Protein AF-R9GXF3-F1 (afdb_monomer)

Radius of gyration: 28.47 Å; Cα contacts (8 Å, |Δi|>4): 93; chains: 1; bounding box: 76×26×75 Å

Secondary structure (DSSP, 8-state):
--TTTTS--HHHHHHHHHHHHHHHHHHHHHHHHHHHHHHHHHHHHHHHHHHHHHHHHHHHHHHHHHHT---HHHHHHHHHHHHHHHHHHHHHHHHHH-----TTHHHHHHHHHHHHH-HHHHHHTT-SSPP---HHHHHHHHHHHHHHHHHHHHHHHHHHH--

Solvent-accessible surface area (backbone atoms only — not comparable to full-atom values): 9150 Å² total; per-residue (Å²): 131,73,75,77,74,78,79,63,56,76,66,55,53,52,52,51,50,49,53,53,49,52,52,52,51,54,52,48,50,52,52,55,51,50,51,55,52,50,53,54,48,53,53,39,54,48,54,50,48,54,51,51,49,54,54,46,52,54,50,52,52,54,53,31,48,74,69,26,67,43,42,44,77,52,52,60,58,48,51,53,51,50,55,49,55,54,48,52,54,40,54,50,45,24,71,77,59,70,46,88,70,63,73,58,53,62,54,54,50,53,50,53,47,56,50,68,69,28,66,57,46,60,75,35,48,87,42,95,51,51,43,66,60,47,78,64,55,51,50,52,52,52,53,50,48,67,74,47,58,58,49,61,53,54,50,48,50,51,54,70,69,53,125

Mean predicted aligned error: 10.35 Å

Organism: NCBI:txid1150600

pLDDT: mean 81.25, std 10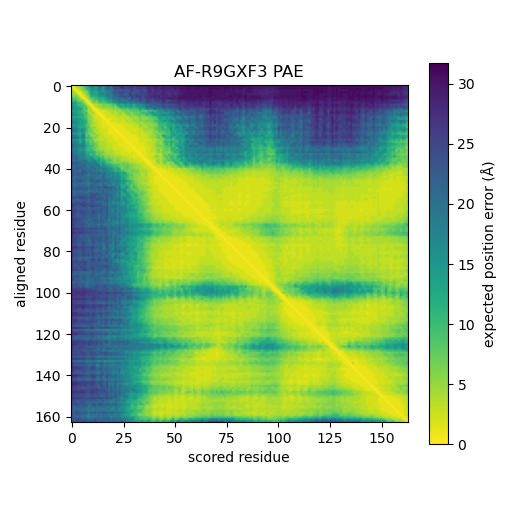.3, range [44.62, 92.75]

Structure (mmCIF, N/CA/C/O backbone):
data_AF-R9GXF3-F1
#
_entry.id   AF-R9GXF3-F1
#
loop_
_atom_site.group_PDB
_atom_site.id
_atom_site.type_symbol
_atom_site.label_atom_id
_atom_site.label_alt_id
_atom_site.label_comp_id
_atom_site.label_asym_id
_atom_site.label_entity_id
_atom_site.label_seq_id
_atom_site.pdbx_PDB_ins_code
_atom_site.Cartn_x
_atom_site.Cartn_y
_atom_site.Cartn_z
_atom_site.occupancy
_atom_site.B_iso_or_equiv
_atom_site.auth_seq_id
_atom_site.auth_comp_id
_atom_site.auth_asym_id
_atom_site.auth_atom_id
_atom_site.pdbx_PDB_model_num
ATOM 1 N N . MET A 1 1 ? 58.914 1.045 -36.556 1.00 44.81 1 MET A N 1
ATOM 2 C CA . MET A 1 1 ? 57.461 0.908 -36.307 1.00 44.81 1 MET A CA 1
ATOM 3 C C . MET A 1 1 ? 56.572 1.705 -37.270 1.00 44.81 1 MET A C 1
ATOM 5 O O . MET A 1 1 ? 55.411 1.365 -37.381 1.00 44.81 1 MET A O 1
ATOM 9 N N . VAL A 1 2 ? 57.091 2.698 -38.014 1.00 47.75 2 VAL A N 1
ATOM 10 C CA . VAL A 1 2 ? 56.316 3.454 -39.033 1.00 47.75 2 VAL A CA 1
ATOM 11 C C . VAL A 1 2 ? 56.346 2.795 -40.429 1.00 47.75 2 VAL A C 1
ATOM 13 O O . VAL A 1 2 ? 55.429 2.968 -41.220 1.00 47.75 2 VAL A O 1
ATOM 16 N N . LYS A 1 3 ? 57.349 1.951 -40.724 1.00 44.62 3 LYS A N 1
ATOM 17 C CA . LYS A 1 3 ? 57.510 1.277 -42.032 1.00 44.62 3 LYS A CA 1
ATOM 18 C C . LYS A 1 3 ? 56.546 0.112 -42.317 1.00 44.62 3 LYS A C 1
ATOM 20 O O . LYS A 1 3 ? 56.505 -0.342 -43.451 1.00 44.62 3 LYS A O 1
ATOM 25 N N . PHE A 1 4 ? 55.771 -0.360 -41.336 1.00 49.00 4 PHE A N 1
ATOM 26 C CA . PHE A 1 4 ? 54.786 -1.434 -41.559 1.00 49.00 4 PHE A CA 1
ATOM 27 C C . PHE A 1 4 ? 53.469 -0.909 -42.163 1.00 49.00 4 PHE A C 1
ATOM 29 O O . PHE A 1 4 ? 52.692 -1.674 -42.716 1.00 49.00 4 PHE A O 1
ATOM 36 N N . LEU A 1 5 ? 53.236 0.408 -42.109 1.00 52.31 5 LEU A N 1
ATOM 37 C CA . LEU A 1 5 ? 52.012 1.047 -42.608 1.00 52.31 5 LEU A CA 1
ATOM 38 C C . LEU A 1 5 ? 52.064 1.423 -44.100 1.00 52.31 5 LEU A C 1
ATOM 40 O O . LEU A 1 5 ? 51.047 1.824 -44.652 1.00 52.31 5 LEU A O 1
ATOM 44 N N . MET A 1 6 ? 53.224 1.304 -44.759 1.00 48.25 6 MET A N 1
ATOM 45 C CA . MET A 1 6 ? 53.436 1.784 -46.137 1.00 48.25 6 MET A CA 1
ATOM 46 C C . MET A 1 6 ? 53.368 0.694 -47.224 1.00 48.25 6 MET A C 1
ATOM 48 O O . MET A 1 6 ? 53.656 0.989 -48.377 1.00 48.25 6 MET A O 1
ATOM 52 N N . CYS A 1 7 ? 52.983 -0.543 -46.889 1.00 49.78 7 CYS A N 1
ATOM 53 C CA . CYS A 1 7 ? 52.878 -1.651 -47.854 1.00 49.78 7 CYS A CA 1
ATOM 54 C C . CYS A 1 7 ? 51.525 -2.384 -47.763 1.00 49.78 7 CYS A C 1
ATOM 56 O O . CYS A 1 7 ? 51.462 -3.608 -47.850 1.00 49.78 7 CYS A O 1
ATOM 58 N N . LEU A 1 8 ? 50.442 -1.649 -47.504 1.00 54.84 8 LEU A N 1
ATOM 59 C CA . LEU A 1 8 ? 49.085 -2.192 -47.539 1.00 54.84 8 LEU A CA 1
ATOM 60 C C . LEU A 1 8 ? 48.373 -1.607 -48.756 1.00 54.84 8 LEU A C 1
ATOM 62 O O . LEU A 1 8 ? 48.167 -0.395 -48.821 1.00 54.84 8 LEU A O 1
ATOM 66 N N . ASP A 1 9 ? 48.026 -2.477 -49.708 1.00 61.38 9 ASP A N 1
ATOM 67 C CA . ASP A 1 9 ? 47.142 -2.145 -50.825 1.00 61.38 9 ASP A CA 1
ATOM 68 C C . ASP A 1 9 ? 45.864 -1.475 -50.309 1.00 61.38 9 ASP A C 1
ATOM 70 O O . ASP A 1 9 ? 45.402 -1.748 -49.196 1.00 61.38 9 ASP A O 1
ATOM 74 N N . THR A 1 10 ? 45.263 -0.615 -51.132 1.00 60.66 10 THR A N 1
ATOM 75 C CA . THR A 1 10 ? 44.000 0.075 -50.808 1.00 60.66 10 THR A CA 1
ATOM 76 C C . THR A 1 10 ? 42.909 -0.901 -50.348 1.00 60.66 10 THR A C 1
ATOM 78 O O . THR A 1 10 ? 42.136 -0.566 -49.454 1.00 60.66 10 THR A O 1
ATOM 81 N N . SER A 1 11 ? 42.923 -2.136 -50.864 1.00 68.81 11 SER A N 1
ATOM 82 C CA . SER A 1 11 ? 42.073 -3.250 -50.418 1.00 68.81 11 SER A CA 1
ATOM 83 C C . SER A 1 11 ? 42.282 -3.622 -48.944 1.00 68.81 11 SER A C 1
ATOM 85 O O . SER A 1 11 ? 41.318 -3.698 -48.189 1.00 68.81 11 SER A O 1
ATOM 87 N N . ASN A 1 12 ? 43.530 -3.777 -48.489 1.00 70.19 12 ASN A N 1
ATOM 88 C CA . ASN A 1 12 ? 43.824 -4.186 -47.110 1.00 70.19 12 ASN A CA 1
ATOM 89 C C . ASN A 1 12 ? 43.464 -3.090 -46.096 1.00 70.19 12 ASN A C 1
ATOM 91 O O . ASN A 1 12 ? 43.132 -3.380 -44.946 1.00 70.19 12 ASN A O 1
ATOM 95 N N . TRP A 1 13 ? 43.529 -1.823 -46.515 1.00 72.50 13 TRP A N 1
ATOM 96 C CA . TRP A 1 13 ? 43.070 -0.695 -45.703 1.00 72.50 13 TRP A CA 1
ATOM 97 C C . TRP A 1 13 ? 41.544 -0.679 -45.548 1.00 72.50 13 TRP A C 1
ATOM 99 O O . TRP A 1 13 ? 41.048 -0.383 -44.460 1.00 72.50 13 TRP A O 1
ATOM 109 N N . ILE A 1 14 ? 40.803 -1.035 -46.602 1.00 74.19 14 ILE A N 1
ATOM 110 C CA . ILE A 1 14 ? 39.340 -1.168 -46.564 1.00 74.19 14 ILE A CA 1
ATOM 111 C C . ILE A 1 14 ? 38.934 -2.328 -45.646 1.00 74.19 14 ILE A C 1
ATOM 113 O O . ILE A 1 14 ? 38.046 -2.155 -44.811 1.00 74.19 14 ILE A O 1
ATOM 117 N N . ASP A 1 15 ? 39.633 -3.462 -45.719 1.00 75.56 15 ASP A N 1
ATOM 118 C CA . ASP A 1 15 ? 39.371 -4.619 -44.856 1.00 75.56 15 ASP A CA 1
ATOM 119 C C . ASP A 1 15 ? 39.662 -4.315 -43.378 1.00 75.56 15 ASP A C 1
ATOM 121 O O . ASP A 1 15 ? 38.856 -4.632 -42.499 1.00 75.56 15 ASP A O 1
ATOM 125 N N . LEU A 1 16 ? 40.769 -3.623 -43.085 1.00 77.75 16 LEU A N 1
ATOM 126 C CA . LEU A 1 16 ? 41.110 -3.196 -41.725 1.00 77.75 16 LEU A CA 1
ATOM 127 C C . LEU A 1 16 ? 40.068 -2.218 -41.157 1.00 77.75 16 LEU A C 1
ATOM 129 O O . LEU A 1 16 ? 39.650 -2.357 -40.005 1.00 77.75 16 LEU A O 1
ATOM 133 N N . LEU A 1 17 ? 39.614 -1.254 -41.965 1.00 74.44 17 LEU A N 1
ATOM 134 C CA . LEU A 1 17 ? 38.544 -0.329 -41.582 1.00 74.44 17 LEU A CA 1
ATOM 135 C C . LEU A 1 17 ? 37.216 -1.057 -41.364 1.00 74.44 17 LEU A C 1
ATOM 137 O O . LEU A 1 17 ? 36.505 -0.732 -40.415 1.00 74.44 17 LEU A O 1
ATOM 141 N N . GLY A 1 18 ? 36.905 -2.067 -42.179 1.00 72.31 18 GLY A N 1
ATOM 142 C CA . GLY A 1 18 ? 35.731 -2.921 -42.004 1.00 72.31 18 GLY A CA 1
ATOM 143 C C . GLY A 1 18 ? 35.760 -3.692 -40.682 1.00 72.31 18 GLY A C 1
ATOM 144 O O . GLY A 1 18 ? 34.758 -3.736 -39.966 1.00 72.31 18 GLY A O 1
ATOM 145 N N . ILE A 1 19 ? 36.920 -4.236 -40.301 1.00 82.19 19 ILE A N 1
ATOM 146 C CA . ILE A 1 19 ? 37.110 -4.926 -39.015 1.00 82.19 19 ILE A CA 1
ATOM 147 C C . ILE A 1 19 ? 36.928 -3.953 -37.842 1.00 82.19 19 ILE A C 1
ATOM 149 O O . ILE A 1 19 ? 36.199 -4.259 -36.896 1.00 82.19 19 ILE A O 1
ATOM 153 N N . ILE A 1 20 ? 37.542 -2.767 -37.909 1.00 82.75 20 ILE A N 1
ATOM 154 C CA . ILE A 1 20 ? 37.420 -1.740 -36.863 1.00 82.75 20 ILE A CA 1
ATOM 155 C C . ILE A 1 20 ? 35.968 -1.260 -36.740 1.00 82.75 20 ILE A C 1
ATOM 157 O O . ILE A 1 20 ? 35.443 -1.173 -35.630 1.00 82.75 20 ILE A O 1
ATOM 161 N N . ALA A 1 21 ? 35.295 -0.999 -37.861 1.00 74.69 21 ALA A N 1
ATOM 162 C CA . ALA A 1 21 ? 33.895 -0.592 -37.875 1.00 74.69 21 ALA A CA 1
ATOM 163 C C . ALA A 1 21 ? 32.995 -1.661 -37.236 1.00 74.69 21 ALA A C 1
ATOM 165 O O . ALA A 1 21 ? 32.192 -1.341 -36.361 1.00 74.69 21 ALA A O 1
ATOM 166 N N . ASN A 1 22 ? 33.175 -2.937 -37.592 1.00 75.56 22 ASN A N 1
ATOM 167 C CA . ASN A 1 22 ? 32.404 -4.041 -37.018 1.00 75.56 22 ASN A CA 1
ATOM 168 C C . ASN A 1 22 ? 32.614 -4.190 -35.502 1.00 75.56 22 ASN A C 1
ATOM 170 O O . ASN A 1 22 ? 31.652 -4.441 -34.773 1.00 75.56 22 ASN A O 1
ATOM 174 N N . LEU A 1 23 ? 33.838 -3.980 -35.005 1.00 83.38 23 LEU A N 1
ATOM 175 C CA . LEU A 1 23 ? 34.130 -3.983 -33.566 1.00 83.38 23 LEU A CA 1
ATOM 176 C C . LEU A 1 23 ? 33.429 -2.832 -32.832 1.00 83.38 23 LEU A C 1
ATOM 178 O O . LEU A 1 23 ? 32.857 -3.045 -31.760 1.00 83.38 23 LEU A O 1
ATOM 182 N N . LEU A 1 24 ? 33.420 -1.631 -33.418 1.00 78.81 24 LEU A N 1
ATOM 183 C CA . LEU A 1 24 ? 32.719 -0.473 -32.857 1.00 78.81 24 LEU A CA 1
ATOM 184 C C . LEU A 1 24 ? 31.200 -0.684 -32.831 1.00 78.81 24 LEU A C 1
ATOM 186 O O . LEU A 1 24 ? 30.559 -0.383 -31.822 1.00 78.81 24 LEU A O 1
ATOM 190 N N . PHE A 1 25 ? 30.628 -1.251 -33.897 1.00 65.94 25 PHE A N 1
ATOM 191 C CA . PHE A 1 25 ? 29.205 -1.588 -33.943 1.00 65.94 25 PHE A CA 1
ATOM 192 C C . PHE A 1 25 ? 28.829 -2.633 -32.890 1.00 65.94 25 PHE A C 1
ATOM 194 O O . PHE A 1 25 ? 27.856 -2.437 -32.161 1.00 65.94 25 PHE A O 1
ATOM 201 N N . ALA A 1 26 ? 29.608 -3.709 -32.759 1.00 67.19 26 ALA A N 1
ATOM 202 C CA . ALA A 1 26 ? 29.365 -4.740 -31.753 1.00 67.19 26 ALA A CA 1
ATOM 203 C C . ALA A 1 26 ? 29.416 -4.166 -30.327 1.00 67.19 26 ALA A C 1
ATOM 205 O O . ALA A 1 26 ? 28.524 -4.426 -29.518 1.00 67.19 26 ALA A O 1
ATOM 206 N N . TRP A 1 27 ? 30.415 -3.329 -30.035 1.00 85.75 27 TRP A N 1
ATOM 207 C CA . TRP A 1 27 ? 30.547 -2.656 -28.743 1.00 85.75 27 TRP A CA 1
ATOM 208 C C . TRP A 1 27 ? 29.360 -1.732 -28.438 1.00 85.75 27 TRP A C 1
ATOM 210 O O . TRP A 1 27 ? 28.787 -1.795 -27.346 1.00 85.75 27 TRP A O 1
ATOM 220 N N . TRP A 1 28 ? 28.931 -0.926 -29.413 1.00 81.12 28 TRP A N 1
ATOM 221 C CA . TRP A 1 28 ? 27.778 -0.039 -29.261 1.00 81.12 28 TRP A CA 1
ATOM 222 C C . TRP A 1 28 ? 26.477 -0.806 -29.005 1.00 81.12 28 TRP A C 1
ATOM 224 O O . TRP A 1 28 ? 25.714 -0.431 -28.114 1.00 81.12 28 TRP A O 1
ATOM 234 N N . ILE A 1 29 ? 26.242 -1.907 -29.727 1.00 66.50 29 ILE A N 1
ATOM 235 C CA . ILE A 1 29 ? 25.060 -2.763 -29.540 1.00 66.50 29 ILE A CA 1
ATOM 236 C C . ILE A 1 29 ? 25.023 -3.325 -28.117 1.00 66.50 29 ILE A C 1
ATOM 238 O O . ILE A 1 29 ? 23.982 -3.255 -27.461 1.00 66.50 29 ILE A O 1
ATOM 242 N N . VAL A 1 30 ? 26.153 -3.840 -27.618 1.00 78.81 30 VAL A N 1
ATOM 243 C CA . VAL A 1 30 ? 26.247 -4.365 -26.249 1.00 78.81 30 VAL A CA 1
ATOM 244 C C . VAL A 1 30 ? 25.912 -3.273 -25.236 1.00 78.81 30 VAL A C 1
ATOM 246 O O . VAL A 1 30 ? 25.047 -3.491 -24.392 1.00 78.81 30 VAL A O 1
ATOM 249 N N . ILE A 1 31 ? 26.505 -2.081 -25.355 1.00 79.19 31 ILE A N 1
ATOM 250 C CA . ILE A 1 31 ? 26.219 -0.957 -24.449 1.00 79.19 31 ILE A CA 1
ATOM 251 C C . ILE A 1 31 ? 24.749 -0.536 -24.523 1.00 79.19 31 ILE A C 1
ATOM 253 O O . ILE A 1 31 ? 24.109 -0.350 -23.488 1.00 79.19 31 ILE A O 1
ATOM 257 N N . ALA A 1 32 ? 24.188 -0.401 -25.724 1.00 69.31 32 ALA A N 1
ATOM 258 C CA . ALA A 1 32 ? 22.802 0.011 -25.913 1.00 69.31 32 ALA A CA 1
ATOM 259 C C . ALA A 1 32 ? 21.819 -0.992 -25.283 1.00 69.31 32 ALA A C 1
ATOM 261 O O . ALA A 1 32 ? 20.878 -0.595 -24.587 1.00 69.31 32 ALA A O 1
ATOM 262 N N . ILE A 1 33 ? 22.059 -2.294 -25.470 1.00 65.75 33 ILE A N 1
ATOM 263 C CA . ILE A 1 33 ? 21.266 -3.366 -24.857 1.00 65.75 33 ILE A CA 1
ATOM 264 C C . ILE A 1 33 ? 21.439 -3.354 -23.337 1.00 65.75 33 ILE A C 1
ATOM 266 O O . ILE A 1 33 ? 20.445 -3.401 -22.610 1.00 65.75 33 ILE A O 1
ATOM 270 N N . GLN A 1 34 ? 22.675 -3.247 -22.848 1.00 66.44 34 GLN A N 1
ATOM 271 C CA . GLN A 1 34 ? 22.980 -3.268 -21.420 1.00 66.44 34 GLN A CA 1
ATOM 272 C C . GLN A 1 34 ? 22.333 -2.084 -20.698 1.00 66.44 34 GLN A C 1
ATOM 274 O O . GLN A 1 34 ? 21.672 -2.289 -19.683 1.00 66.44 34 GLN A O 1
ATOM 279 N N . ASN A 1 35 ? 22.415 -0.876 -21.260 1.00 70.88 35 ASN A N 1
ATOM 280 C CA . ASN A 1 35 ? 21.764 0.318 -20.722 1.00 70.88 35 ASN A CA 1
ATOM 281 C C . ASN A 1 35 ? 20.238 0.168 -20.682 1.00 70.88 35 ASN A C 1
ATOM 283 O O . ASN A 1 35 ? 19.609 0.507 -19.679 1.00 70.88 35 ASN A O 1
ATOM 287 N N . LYS A 1 36 ? 19.632 -0.399 -21.734 1.00 69.38 36 LYS A N 1
ATOM 288 C CA . LYS A 1 36 ? 18.188 -0.673 -21.774 1.00 69.38 36 LYS A CA 1
ATOM 289 C C . LYS A 1 36 ? 17.763 -1.690 -20.711 1.00 69.38 36 LYS A C 1
ATOM 291 O O . LYS A 1 36 ? 16.746 -1.484 -20.051 1.00 69.38 36 LYS A O 1
ATOM 296 N N . ILE A 1 37 ? 18.524 -2.770 -20.534 1.00 68.25 37 ILE A N 1
ATOM 297 C CA . ILE A 1 37 ? 18.266 -3.790 -19.505 1.00 68.25 37 ILE A CA 1
ATOM 298 C C . ILE A 1 37 ? 18.432 -3.188 -18.107 1.00 68.25 37 ILE A C 1
ATOM 300 O O . ILE A 1 37 ? 17.584 -3.410 -17.243 1.00 68.25 37 ILE A O 1
ATOM 304 N N . ASN A 1 38 ? 19.493 -2.409 -17.888 1.00 77.00 38 ASN A N 1
ATOM 305 C CA . ASN A 1 38 ? 19.796 -1.835 -16.583 1.00 77.00 38 ASN A CA 1
ATOM 306 C C . ASN A 1 38 ? 18.727 -0.819 -16.163 1.00 77.00 38 ASN A C 1
ATOM 308 O O . ASN A 1 38 ? 18.226 -0.896 -15.048 1.00 77.00 38 ASN A O 1
ATOM 312 N N . ASN A 1 39 ? 18.292 0.056 -17.075 1.00 76.88 39 ASN A N 1
ATOM 313 C CA . ASN A 1 39 ? 17.235 1.028 -16.790 1.00 76.88 39 ASN A CA 1
ATOM 314 C C . ASN A 1 39 ? 15.902 0.340 -16.436 1.00 76.88 39 ASN A C 1
ATOM 316 O O . ASN A 1 39 ? 15.243 0.703 -15.464 1.00 76.88 39 ASN A O 1
ATOM 320 N N . LYS A 1 40 ? 15.538 -0.725 -17.166 1.00 78.62 40 LYS A N 1
ATOM 321 C CA . LYS A 1 40 ? 14.357 -1.539 -16.837 1.00 78.62 40 LYS A CA 1
ATOM 322 C C . LYS A 1 40 ? 14.457 -2.188 -15.457 1.00 78.62 40 LYS A C 1
ATOM 324 O O . LYS A 1 40 ? 13.465 -2.223 -14.738 1.00 78.62 40 LYS A O 1
ATOM 329 N N . ARG A 1 41 ? 15.631 -2.709 -15.088 1.00 82.06 41 ARG A N 1
ATOM 330 C CA . ARG A 1 41 ? 15.857 -3.322 -13.771 1.00 82.06 41 ARG A CA 1
ATOM 331 C C . ARG A 1 41 ? 15.749 -2.293 -12.647 1.00 82.06 41 ARG A C 1
ATOM 333 O O . ARG A 1 41 ? 15.003 -2.530 -11.709 1.00 82.06 41 ARG A O 1
ATOM 340 N N . VAL A 1 42 ? 16.412 -1.144 -12.785 1.00 83.69 42 VAL A N 1
ATOM 341 C CA . VAL A 1 42 ? 16.372 -0.057 -11.790 1.00 83.69 42 VAL A CA 1
ATOM 342 C C . VAL A 1 42 ? 14.936 0.399 -11.527 1.00 83.69 42 VAL A C 1
ATOM 344 O O . VAL A 1 42 ? 14.543 0.571 -10.377 1.00 83.69 42 VAL A O 1
ATOM 347 N N . LEU A 1 43 ? 14.129 0.537 -12.580 1.00 84.25 43 LEU A N 1
ATOM 348 C CA . LEU A 1 43 ? 12.740 0.967 -12.451 1.00 84.25 43 LEU A CA 1
ATOM 349 C C . LEU A 1 43 ? 11.859 -0.085 -11.755 1.00 84.25 43 LEU A C 1
ATOM 351 O O . LEU A 1 43 ? 11.034 0.257 -10.911 1.00 84.25 43 LEU A O 1
ATOM 355 N N . LYS A 1 44 ? 12.076 -1.374 -12.043 1.00 86.62 44 LYS A N 1
ATOM 356 C CA . LYS A 1 44 ? 11.422 -2.469 -11.310 1.00 86.62 44 LYS A CA 1
ATOM 357 C C . LYS A 1 44 ? 11.799 -2.471 -9.835 1.00 86.62 44 LYS A C 1
ATOM 359 O O . LYS A 1 44 ? 10.918 -2.598 -8.990 1.00 86.62 44 LYS A O 1
ATOM 364 N N . ASP A 1 45 ? 13.088 -2.335 -9.535 1.00 87.12 45 ASP A N 1
ATOM 365 C CA . ASP A 1 45 ? 13.588 -2.331 -8.161 1.00 87.12 45 ASP A CA 1
ATOM 366 C C . ASP A 1 45 ? 12.982 -1.167 -7.365 1.00 87.12 45 ASP A C 1
ATOM 368 O O . ASP A 1 45 ? 12.552 -1.370 -6.230 1.00 87.12 45 ASP A O 1
ATOM 372 N N . HIS A 1 46 ? 12.845 0.007 -7.992 1.00 87.50 46 HIS A N 1
ATOM 373 C CA . HIS A 1 46 ? 12.145 1.159 -7.422 1.00 87.50 46 HIS A CA 1
ATOM 374 C C . HIS A 1 46 ? 10.686 0.832 -7.074 1.00 87.50 46 HIS A C 1
ATOM 376 O O . HIS A 1 46 ? 10.282 0.972 -5.925 1.00 87.50 46 HIS A O 1
ATOM 382 N N . PHE A 1 47 ? 9.891 0.323 -8.021 1.00 87.19 47 PHE A N 1
ATOM 383 C CA . PHE A 1 47 ? 8.482 0.002 -7.747 1.00 87.19 47 PHE A CA 1
ATOM 384 C C . PHE A 1 47 ? 8.304 -1.112 -6.712 1.00 87.19 47 PHE A C 1
ATOM 386 O O . PHE A 1 47 ? 7.369 -1.085 -5.911 1.00 87.19 47 PHE A O 1
ATOM 393 N N . ILE A 1 48 ? 9.196 -2.106 -6.711 1.00 89.19 48 ILE A N 1
ATOM 394 C CA . ILE A 1 48 ? 9.208 -3.159 -5.692 1.00 89.19 48 ILE A CA 1
ATOM 395 C C . ILE A 1 48 ? 9.508 -2.559 -4.315 1.00 89.19 48 ILE A C 1
ATOM 397 O O . ILE A 1 48 ? 8.906 -2.989 -3.328 1.00 89.19 48 ILE A O 1
ATOM 401 N N . GLN A 1 49 ? 10.425 -1.595 -4.236 1.00 89.56 49 GLN A N 1
ATOM 402 C CA . GLN A 1 49 ? 10.748 -0.897 -2.998 1.00 89.56 49 GLN A CA 1
ATOM 403 C C . GLN A 1 49 ? 9.550 -0.084 -2.491 1.00 89.56 49 GLN A C 1
ATOM 405 O O . GLN A 1 49 ? 9.131 -0.301 -1.354 1.00 89.56 49 GLN A O 1
ATOM 410 N N . ASP A 1 50 ? 8.919 0.728 -3.340 1.00 84.75 50 ASP A N 1
ATOM 411 C CA . ASP A 1 50 ? 7.723 1.501 -2.977 1.00 84.75 50 ASP A CA 1
ATOM 412 C C . ASP A 1 50 ? 6.585 0.593 -2.483 1.00 84.75 50 ASP A C 1
ATOM 414 O O . ASP A 1 50 ? 5.938 0.856 -1.467 1.00 84.75 50 ASP A O 1
ATOM 418 N N . LEU A 1 51 ? 6.360 -0.542 -3.158 1.00 89.81 51 LEU A N 1
ATOM 419 C CA . LEU A 1 51 ? 5.355 -1.522 -2.745 1.00 89.81 51 LEU A CA 1
ATOM 420 C C . LEU A 1 51 ? 5.673 -2.130 -1.370 1.00 89.81 51 LEU A C 1
ATOM 422 O O . LEU A 1 51 ? 4.765 -2.349 -0.560 1.00 89.81 51 LEU A O 1
ATOM 426 N N . LYS A 1 52 ? 6.950 -2.427 -1.096 1.00 89.00 52 LYS A N 1
ATOM 427 C CA . LYS A 1 52 ? 7.399 -2.929 0.213 1.00 89.00 52 LYS A CA 1
ATOM 428 C C . LYS A 1 52 ? 7.209 -1.882 1.304 1.00 89.00 52 LYS A C 1
ATOM 430 O O . LYS A 1 52 ? 6.797 -2.251 2.405 1.00 89.00 52 LYS A O 1
ATOM 435 N N . GLU A 1 53 ? 7.465 -0.614 1.010 1.00 89.62 53 GLU A N 1
ATOM 436 C CA . GLU A 1 53 ? 7.241 0.493 1.941 1.00 89.62 53 GLU A CA 1
ATOM 437 C C . GLU A 1 53 ? 5.758 0.649 2.267 1.00 89.62 53 GLU A C 1
ATOM 439 O O . GLU A 1 53 ? 5.392 0.624 3.440 1.00 89.62 53 GLU A O 1
ATOM 444 N N . ILE A 1 54 ? 4.882 0.652 1.258 1.00 89.19 54 ILE A N 1
ATOM 445 C CA . ILE A 1 54 ? 3.425 0.667 1.455 1.00 89.19 54 ILE A CA 1
ATOM 446 C C . ILE A 1 54 ? 2.978 -0.523 2.312 1.00 89.19 54 ILE A C 1
ATOM 448 O O . ILE A 1 54 ? 2.208 -0.360 3.261 1.00 89.19 54 ILE A O 1
ATOM 452 N N . ARG A 1 55 ? 3.463 -1.734 2.013 1.00 89.12 55 ARG A N 1
ATOM 453 C CA . ARG A 1 55 ? 3.166 -2.930 2.817 1.00 89.12 55 ARG A CA 1
ATOM 454 C C . ARG A 1 55 ? 3.618 -2.755 4.268 1.00 89.12 55 ARG A C 1
ATOM 456 O O . ARG A 1 55 ? 2.917 -3.190 5.184 1.00 89.12 55 ARG A O 1
ATOM 463 N N . ASN A 1 56 ? 4.785 -2.155 4.486 1.00 89.75 56 ASN A N 1
ATOM 464 C CA . ASN A 1 56 ? 5.299 -1.894 5.822 1.00 89.75 56 ASN A CA 1
ATOM 465 C C . ASN A 1 56 ? 4.471 -0.833 6.561 1.00 89.75 56 ASN A C 1
ATOM 467 O O . ASN A 1 56 ? 4.177 -1.043 7.735 1.00 89.75 56 ASN A O 1
ATOM 471 N N . ASP A 1 57 ? 4.025 0.229 5.888 1.00 88.94 57 ASP A N 1
ATOM 472 C CA . ASP A 1 57 ? 3.133 1.246 6.459 1.00 88.94 57 ASP A CA 1
ATOM 473 C C . ASP A 1 57 ? 1.825 0.608 6.959 1.00 88.94 57 ASP A C 1
ATOM 475 O O . ASP A 1 57 ? 1.427 0.825 8.107 1.00 88.94 57 ASP A O 1
ATOM 479 N N . TYR A 1 58 ? 1.197 -0.266 6.158 1.00 89.44 58 TYR A N 1
ATOM 480 C CA . TYR A 1 58 ? 0.020 -1.031 6.599 1.00 89.44 58 TYR A CA 1
ATOM 481 C C . TYR A 1 58 ? 0.332 -1.943 7.791 1.00 89.44 58 TYR A C 1
ATOM 483 O O . TYR A 1 58 ? -0.454 -2.019 8.735 1.00 89.44 58 TYR A O 1
ATOM 491 N N . ARG A 1 59 ? 1.488 -2.619 7.792 1.00 90.69 59 ARG A N 1
ATOM 492 C CA . ARG A 1 59 ? 1.911 -3.457 8.925 1.00 90.69 59 ARG A CA 1
ATOM 493 C C . ARG A 1 59 ? 2.053 -2.637 10.209 1.00 90.69 59 ARG A C 1
ATOM 495 O O . ARG A 1 59 ? 1.581 -3.070 11.257 1.00 90.69 59 ARG A O 1
ATOM 502 N N . LEU A 1 60 ? 2.694 -1.472 10.138 1.00 91.00 60 LEU A N 1
ATOM 503 C CA . LEU A 1 60 ? 2.865 -0.575 11.282 1.00 91.00 60 LEU A CA 1
ATOM 504 C C . LEU A 1 60 ? 1.518 -0.071 11.804 1.00 91.00 60 LEU A C 1
ATOM 506 O O . LEU A 1 60 ? 1.311 -0.041 13.014 1.00 91.00 60 LEU A O 1
ATOM 510 N N . PHE A 1 61 ? 0.580 0.237 10.910 1.00 90.19 61 PHE A N 1
ATOM 511 C CA . PHE A 1 61 ? -0.782 0.598 11.290 1.00 90.19 61 PHE A CA 1
ATOM 512 C C . PHE A 1 61 ? -1.476 -0.507 12.099 1.00 90.19 61 PHE A C 1
ATOM 514 O O . PHE A 1 61 ? -1.984 -0.232 13.184 1.00 90.19 61 PHE A O 1
ATOM 521 N N . PHE A 1 62 ? -1.423 -1.766 11.651 1.00 88.62 62 PHE A N 1
ATOM 522 C CA . PHE A 1 62 ? -1.996 -2.886 12.413 1.00 88.62 62 PHE A CA 1
ATOM 523 C C . PHE A 1 62 ? -1.295 -3.120 13.756 1.00 88.62 62 PHE A C 1
ATOM 525 O O . PHE A 1 62 ? -1.958 -3.377 14.758 1.00 88.62 62 PHE A O 1
ATOM 532 N N . ILE A 1 63 ? 0.030 -2.956 13.816 1.00 90.31 63 ILE A N 1
ATOM 533 C CA . ILE A 1 63 ? 0.769 -3.000 15.087 1.00 90.31 63 ILE A CA 1
ATOM 534 C C . ILE A 1 63 ? 0.272 -1.903 16.041 1.00 90.31 63 ILE A C 1
ATOM 536 O O . ILE A 1 63 ? 0.131 -2.143 17.239 1.00 90.31 63 ILE A O 1
ATOM 540 N N . ASN A 1 64 ? -0.009 -0.706 15.529 1.00 90.69 64 ASN A N 1
ATOM 541 C CA . ASN A 1 64 ? -0.492 0.412 16.335 1.00 90.69 64 ASN A CA 1
ATOM 542 C C . ASN A 1 64 ? -1.952 0.226 16.788 1.00 90.69 64 ASN A C 1
ATOM 544 O O . ASN A 1 64 ? -2.283 0.619 17.909 1.00 90.69 64 ASN A O 1
ATOM 548 N N . ILE A 1 65 ? -2.792 -0.436 15.980 1.00 88.06 65 ILE A N 1
ATOM 549 C CA . ILE A 1 65 ? -4.116 -0.935 16.397 1.00 88.06 65 ILE A CA 1
ATOM 550 C C . ILE A 1 65 ? -3.964 -1.896 17.580 1.00 88.06 65 ILE A C 1
ATOM 552 O O . ILE A 1 65 ? -4.641 -1.744 18.598 1.00 88.06 65 ILE A O 1
ATOM 556 N N . ASP A 1 66 ? -3.059 -2.872 17.476 1.00 88.12 66 ASP A N 1
ATOM 557 C CA . ASP A 1 66 ? -2.873 -3.878 18.522 1.00 88.12 66 ASP A CA 1
ATOM 558 C C . ASP A 1 66 ? -2.342 -3.280 19.828 1.00 88.12 66 ASP A C 1
ATOM 560 O O . ASP A 1 66 ? -2.787 -3.678 20.911 1.00 88.12 66 ASP A O 1
ATOM 564 N N . LYS A 1 67 ? -1.444 -2.294 19.727 1.00 91.19 67 LYS A N 1
ATOM 565 C CA . LYS A 1 67 ? -0.904 -1.542 20.868 1.00 91.19 67 LYS A CA 1
ATOM 566 C C . LYS A 1 67 ? -1.892 -0.538 21.467 1.00 91.19 67 LYS A C 1
ATOM 568 O O . LYS A 1 67 ? -1.664 -0.094 22.585 1.00 91.19 67 LYS A O 1
ATOM 573 N N . GLY A 1 68 ? -2.960 -0.184 20.750 1.00 89.69 68 GLY A N 1
ATOM 574 C CA . GLY A 1 68 ? -3.947 0.799 21.199 1.00 89.69 68 GLY A CA 1
ATOM 575 C C . GLY A 1 68 ? -3.385 2.216 21.318 1.00 89.69 68 GLY A C 1
ATOM 576 O O . GLY A 1 68 ? -3.736 2.937 22.243 1.00 89.69 68 GLY A O 1
ATOM 577 N N . VAL A 1 69 ? -2.470 2.595 20.420 1.00 90.81 69 VAL A N 1
ATOM 578 C CA . VAL A 1 69 ? -1.785 3.907 20.443 1.00 90.81 69 VAL A CA 1
ATOM 579 C C . VAL A 1 69 ? -2.330 4.892 19.408 1.00 90.81 69 VAL A C 1
ATOM 581 O O . VAL A 1 69 ? -1.865 6.023 19.346 1.00 90.81 69 VAL A O 1
ATOM 584 N N . LEU A 1 70 ? -3.287 4.472 18.576 1.00 88.94 70 LEU A N 1
ATOM 585 C CA . LEU A 1 70 ? -3.826 5.300 17.497 1.00 88.94 70 LEU A CA 1
ATOM 586 C C . LEU A 1 70 ? -4.884 6.266 18.009 1.00 88.94 70 LEU A C 1
ATOM 588 O O . LEU A 1 70 ? -5.869 5.840 18.619 1.00 88.94 70 LEU A O 1
ATOM 592 N N . LEU A 1 71 ? -4.725 7.542 17.669 1.00 88.62 71 LEU A N 1
ATOM 593 C CA . LEU A 1 71 ? -5.763 8.535 17.885 1.00 88.62 71 LEU A CA 1
ATOM 594 C C . LEU A 1 71 ? -6.810 8.480 16.756 1.00 88.62 71 LEU A C 1
ATOM 596 O O . LEU A 1 71 ? -6.454 8.342 15.580 1.00 88.62 71 LEU A O 1
ATOM 600 N N . PRO A 1 72 ? -8.110 8.627 17.067 1.00 85.38 72 PRO A N 1
ATOM 601 C CA . PRO A 1 72 ? -9.172 8.596 16.059 1.00 85.38 72 PRO A CA 1
ATOM 602 C C . PRO A 1 72 ? -8.995 9.626 14.937 1.00 85.38 72 PRO A C 1
ATOM 604 O O . PRO A 1 72 ? -9.263 9.334 13.769 1.00 85.38 72 PRO A O 1
ATOM 607 N N . ASN A 1 73 ? -8.515 10.821 15.284 1.00 85.31 73 ASN A N 1
ATOM 608 C CA . ASN A 1 73 ? -8.297 11.927 14.353 1.00 85.31 73 ASN A CA 1
ATOM 609 C C . ASN A 1 73 ? -7.097 11.714 13.410 1.00 85.31 73 ASN A C 1
ATOM 611 O O . ASN A 1 73 ? -7.027 12.383 12.383 1.00 85.31 73 ASN A O 1
ATOM 615 N N . GLU A 1 74 ? -6.191 10.779 13.707 1.00 86.62 74 GLU A N 1
ATOM 616 C CA . GLU A 1 74 ? -5.038 10.437 12.862 1.00 86.62 74 GLU A CA 1
ATOM 617 C C . GLU A 1 74 ? -5.374 9.353 11.831 1.00 86.62 74 GLU A C 1
ATOM 619 O O . GLU A 1 74 ? -4.785 9.309 10.749 1.00 86.62 74 GLU A O 1
ATOM 624 N N . ILE A 1 75 ? -6.360 8.503 12.131 1.00 84.88 75 ILE A N 1
ATOM 625 C CA . ILE A 1 75 ? -6.721 7.342 11.309 1.00 84.88 75 ILE A CA 1
ATOM 626 C C . ILE A 1 75 ? -7.234 7.767 9.922 1.00 84.88 75 ILE A C 1
ATOM 628 O O . ILE A 1 75 ? -6.793 7.225 8.908 1.00 84.88 75 ILE A O 1
ATOM 632 N N . LEU A 1 76 ? -8.134 8.754 9.840 1.00 83.12 76 LEU A N 1
ATOM 633 C CA . LEU A 1 76 ? -8.676 9.220 8.553 1.00 83.12 76 LEU A CA 1
ATOM 634 C C . LEU A 1 76 ? -7.626 9.929 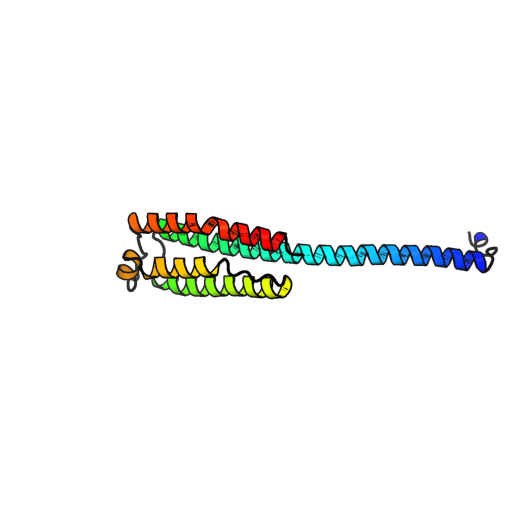7.671 1.00 83.12 76 LEU A C 1
ATOM 636 O O . LEU A 1 76 ? -7.526 9.588 6.486 1.00 83.12 76 LEU A O 1
ATOM 640 N N . PRO A 1 77 ? -6.816 10.878 8.190 1.00 84.62 77 PRO A N 1
ATOM 641 C CA . PRO A 1 77 ? -5.683 11.428 7.449 1.00 84.62 77 PRO A CA 1
ATOM 642 C C . PRO A 1 77 ? -4.711 10.355 6.961 1.00 84.62 77 PRO A C 1
ATOM 644 O O . PRO A 1 77 ? -4.269 10.413 5.812 1.00 84.62 77 PRO A O 1
ATOM 647 N N . TRP A 1 78 ? -4.424 9.353 7.795 1.00 88.69 78 TRP A N 1
ATOM 648 C CA . TRP A 1 78 ? -3.561 8.241 7.419 1.00 88.69 78 TRP A CA 1
ATOM 649 C C . TRP A 1 78 ? -4.142 7.446 6.240 1.00 88.69 78 TRP A C 1
ATOM 651 O O . TRP A 1 78 ? -3.441 7.220 5.254 1.00 88.69 78 TRP A O 1
ATOM 661 N N . PHE A 1 79 ? -5.440 7.126 6.255 1.00 81.88 79 PHE A N 1
ATOM 662 C CA . PHE A 1 79 ? -6.102 6.478 5.117 1.00 81.88 79 PHE A CA 1
ATOM 663 C C . PHE A 1 79 ? -6.038 7.304 3.836 1.00 81.88 79 PHE A C 1
ATOM 665 O O . PHE A 1 79 ? -5.776 6.765 2.758 1.00 81.88 79 PHE A O 1
ATOM 672 N N . LYS A 1 80 ? -6.236 8.621 3.937 1.00 80.69 80 LYS A N 1
ATOM 673 C CA . LYS A 1 80 ? -6.114 9.527 2.791 1.00 80.69 80 LYS A CA 1
ATOM 674 C C . LYS A 1 80 ? -4.699 9.500 2.213 1.00 80.69 80 LYS A C 1
ATOM 676 O O . LYS A 1 80 ? -4.551 9.385 0.997 1.00 80.69 80 LYS A O 1
ATOM 681 N N . LEU A 1 81 ? -3.678 9.561 3.069 1.00 83.38 81 LEU A N 1
ATOM 682 C CA . LEU A 1 81 ? -2.278 9.479 2.657 1.00 83.38 81 LEU A CA 1
ATOM 683 C C . LEU A 1 81 ? -1.982 8.146 1.961 1.00 83.38 81 LEU A C 1
ATOM 685 O O . LEU A 1 81 ? -1.405 8.136 0.876 1.00 83.38 81 LEU A O 1
ATOM 689 N N . MET A 1 82 ? -2.426 7.029 2.537 1.00 84.56 82 MET A N 1
ATOM 690 C CA . MET A 1 82 ? -2.211 5.705 1.954 1.00 84.56 82 MET A CA 1
ATOM 691 C C . MET A 1 82 ? -2.935 5.523 0.621 1.00 84.56 82 MET A C 1
ATOM 693 O O . MET A 1 82 ? -2.372 4.940 -0.304 1.00 84.56 82 MET A O 1
ATOM 697 N N . ASN A 1 83 ? -4.148 6.063 0.479 1.00 80.25 83 ASN A N 1
ATOM 698 C CA . ASN A 1 83 ? -4.864 6.061 -0.794 1.00 80.25 83 ASN A CA 1
ATOM 699 C C . ASN A 1 83 ? -4.087 6.816 -1.880 1.00 80.25 83 ASN A C 1
ATOM 701 O O . ASN A 1 83 ? -4.028 6.332 -3.008 1.00 80.25 83 ASN A O 1
ATOM 705 N N . ILE A 1 84 ? -3.484 7.962 -1.541 1.00 82.69 84 ILE A N 1
ATOM 706 C CA . ILE A 1 84 ? -2.647 8.744 -2.462 1.00 82.69 84 ILE A CA 1
ATOM 707 C C . ILE A 1 84 ? -1.393 7.953 -2.841 1.00 82.69 84 ILE A C 1
ATOM 709 O O . ILE A 1 84 ? -1.172 7.747 -4.028 1.00 82.69 84 ILE A O 1
ATOM 713 N N . LYS A 1 85 ? -0.627 7.449 -1.861 1.00 83.06 85 LYS A N 1
ATOM 714 C CA . LYS A 1 85 ? 0.604 6.673 -2.109 1.00 83.06 85 LYS A CA 1
ATOM 715 C C . LYS A 1 85 ? 0.353 5.450 -2.991 1.00 83.06 85 LYS A C 1
ATOM 717 O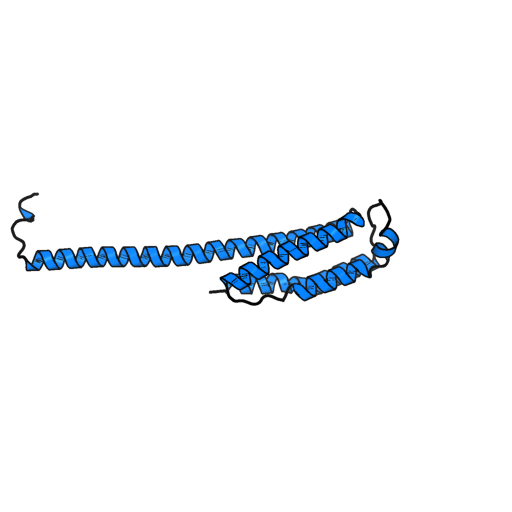 O . LYS A 1 85 ? 1.072 5.214 -3.953 1.00 83.06 85 LYS A O 1
ATOM 722 N N . VAL A 1 86 ? -0.685 4.671 -2.669 1.00 86.06 86 VAL A N 1
ATOM 723 C CA . VAL A 1 86 ? -1.051 3.490 -3.461 1.00 86.06 86 VAL A CA 1
ATOM 724 C C . VAL A 1 86 ? -1.478 3.907 -4.860 1.00 86.06 86 VAL A C 1
ATOM 726 O O . VAL A 1 86 ? -1.048 3.287 -5.821 1.00 86.06 86 VAL A O 1
ATOM 729 N N . LYS A 1 87 ? -2.323 4.933 -4.995 1.00 84.12 87 LYS A N 1
ATOM 730 C CA . LYS A 1 87 ? -2.777 5.385 -6.311 1.00 84.12 87 LYS A CA 1
ATOM 731 C C . LYS A 1 87 ? -1.604 5.833 -7.183 1.00 84.12 87 LYS A C 1
ATOM 733 O O . LYS A 1 87 ? -1.517 5.380 -8.314 1.00 84.12 87 LYS A O 1
ATOM 738 N N . ASP A 1 88 ? -0.712 6.654 -6.642 1.00 82.75 88 ASP A N 1
ATOM 739 C CA . ASP A 1 88 ? 0.467 7.154 -7.350 1.00 82.75 88 ASP A CA 1
ATOM 740 C C . ASP A 1 88 ? 1.349 6.002 -7.858 1.00 82.75 88 ASP A C 1
ATOM 742 O O . ASP A 1 88 ? 1.598 5.900 -9.058 1.00 82.75 88 ASP A O 1
ATOM 746 N N . LEU A 1 89 ? 1.690 5.041 -6.986 1.00 85.25 89 LEU A N 1
ATOM 747 C CA . LEU A 1 89 ? 2.445 3.849 -7.383 1.00 85.25 89 LEU A CA 1
ATOM 748 C C . LEU A 1 89 ? 1.752 3.080 -8.517 1.00 85.25 89 LEU A C 1
ATOM 750 O O . LEU A 1 89 ? 2.389 2.714 -9.503 1.00 85.25 89 LEU A O 1
ATOM 754 N N . LEU A 1 90 ? 0.450 2.810 -8.384 1.00 82.12 90 LEU A N 1
ATOM 755 C CA . LEU A 1 90 ? -0.286 2.013 -9.368 1.00 82.12 9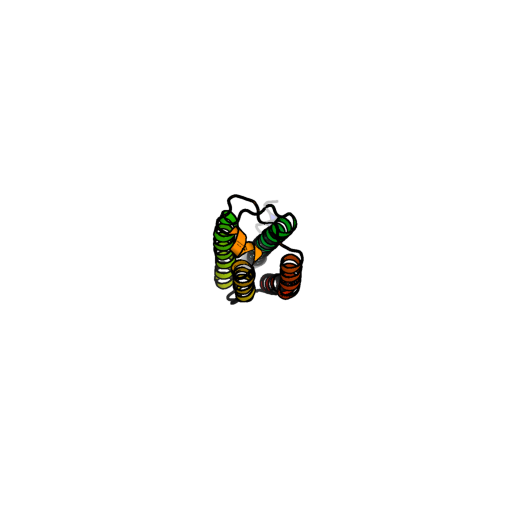0 LEU A CA 1
ATOM 756 C C . LEU A 1 90 ? -0.463 2.756 -10.701 1.00 82.12 90 LEU A C 1
ATOM 758 O O . LEU A 1 90 ? -0.346 2.125 -11.750 1.00 82.12 90 LEU A O 1
ATOM 762 N N . ASP A 1 91 ? -0.676 4.073 -10.681 1.00 83.50 91 ASP A N 1
ATOM 763 C CA . ASP A 1 91 ? -0.792 4.909 -11.882 1.00 83.50 91 ASP A CA 1
ATOM 764 C C . ASP A 1 91 ? 0.547 4.975 -12.642 1.00 83.50 91 ASP A C 1
ATOM 766 O O . ASP A 1 91 ? 0.582 4.849 -13.874 1.00 83.50 91 ASP A O 1
ATOM 770 N N . VAL A 1 92 ? 1.669 5.101 -11.924 1.00 81.56 92 VAL A N 1
ATOM 771 C CA . VAL A 1 92 ? 3.009 5.094 -12.532 1.00 81.56 92 VAL A CA 1
ATOM 772 C C . VAL A 1 92 ? 3.343 3.708 -13.089 1.00 81.56 92 VAL A C 1
ATOM 774 O O . VAL A 1 92 ? 3.771 3.599 -14.241 1.00 81.56 92 VAL A O 1
ATOM 777 N N . VAL A 1 93 ? 3.077 2.634 -12.338 1.00 82.44 93 VAL A N 1
ATOM 778 C CA . VAL A 1 93 ? 3.271 1.253 -12.813 1.00 82.44 93 VAL A CA 1
ATOM 779 C C . VAL A 1 93 ? 2.406 0.968 -14.043 1.00 82.44 93 VAL A C 1
ATOM 781 O O . VAL A 1 93 ? 2.903 0.395 -15.015 1.00 82.44 93 VAL A O 1
ATOM 784 N N . LYS A 1 94 ? 1.148 1.419 -14.059 1.00 82.94 94 LYS A N 1
ATOM 785 C CA . LYS A 1 94 ? 0.269 1.327 -15.231 1.00 82.94 94 LYS A CA 1
ATOM 786 C C . LYS A 1 94 ? 0.853 2.069 -16.427 1.00 82.94 94 LYS A C 1
ATOM 788 O O . LYS A 1 94 ? 0.859 1.534 -17.531 1.00 82.94 94 LYS A O 1
ATOM 793 N N . THR A 1 95 ? 1.369 3.276 -16.225 1.00 80.38 95 THR A N 1
ATOM 794 C CA . THR A 1 95 ? 1.948 4.087 -17.306 1.00 80.38 95 THR A CA 1
ATOM 795 C C . THR A 1 95 ? 3.191 3.426 -17.903 1.00 80.38 95 THR A C 1
ATOM 797 O O . THR A 1 95 ? 3.338 3.362 -19.125 1.00 80.38 95 THR A O 1
ATOM 800 N N . VAL A 1 96 ? 4.070 2.894 -17.053 1.00 77.75 96 VAL A N 1
ATOM 801 C CA . VAL A 1 96 ? 5.350 2.304 -17.465 1.00 77.75 96 VAL A CA 1
ATOM 802 C C . VAL A 1 96 ? 5.179 0.902 -18.046 1.00 77.75 96 VAL A C 1
ATOM 804 O O . VAL A 1 96 ? 5.736 0.597 -19.101 1.00 77.75 96 VAL A O 1
ATOM 807 N N . HIS A 1 97 ? 4.420 0.041 -17.370 1.00 75.06 97 HIS A N 1
ATOM 808 C CA . HIS A 1 97 ? 4.309 -1.377 -17.713 1.00 75.06 97 HIS A CA 1
ATOM 809 C C . HIS A 1 97 ? 3.031 -1.726 -18.480 1.00 75.06 97 HIS 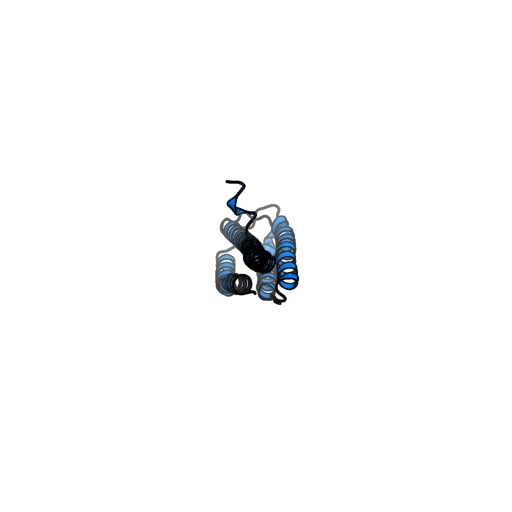A C 1
ATOM 811 O O . HIS A 1 97 ? 2.904 -2.854 -18.951 1.00 75.06 97 HIS A O 1
ATOM 817 N N . LYS A 1 98 ? 2.091 -0.782 -18.637 1.00 75.31 98 LYS A N 1
ATOM 818 C CA . LYS A 1 98 ? 0.762 -1.010 -19.239 1.00 75.31 98 LYS A CA 1
ATOM 819 C C . LYS A 1 98 ? -0.026 -2.126 -18.547 1.00 75.31 98 LYS A C 1
ATOM 821 O O . LYS A 1 98 ? -0.881 -2.757 -19.164 1.00 75.31 98 LYS A O 1
ATOM 826 N N . ILE A 1 99 ? 0.269 -2.371 -17.271 1.00 70.44 99 ILE A N 1
ATOM 827 C CA . ILE A 1 99 ? -0.434 -3.345 -16.438 1.00 70.44 99 ILE A CA 1
ATOM 828 C C . ILE A 1 99 ? -1.453 -2.585 -15.606 1.00 70.44 99 ILE A C 1
ATOM 830 O O . ILE A 1 99 ? -1.097 -1.701 -14.831 1.00 70.44 99 ILE A O 1
ATOM 834 N N . ASP A 1 100 ? -2.719 -2.956 -15.751 1.00 67.56 100 ASP A N 1
ATOM 835 C CA . ASP A 1 100 ? -3.779 -2.444 -14.898 1.00 67.56 100 ASP A CA 1
ATOM 836 C 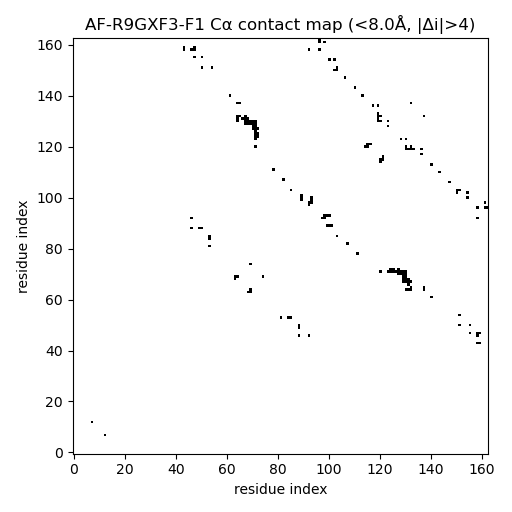C . ASP A 1 100 ? -3.805 -3.218 -13.580 1.00 67.56 100 ASP A C 1
ATOM 838 O O . ASP A 1 100 ? -4.221 -4.377 -13.509 1.00 67.56 100 ASP A O 1
ATOM 842 N N . ILE A 1 101 ? -3.311 -2.579 -12.522 1.00 70.06 101 ILE A N 1
ATOM 843 C CA . ILE A 1 101 ? -3.221 -3.178 -11.195 1.00 70.06 101 ILE A CA 1
ATOM 844 C C . ILE A 1 101 ? -4.322 -2.582 -10.323 1.00 70.06 101 ILE A C 1
ATOM 846 O O . ILE A 1 101 ? -4.143 -1.552 -9.689 1.00 70.06 101 ILE A O 1
ATOM 850 N N . TYR A 1 102 ? -5.460 -3.269 -10.254 1.00 71.94 102 TYR A N 1
ATOM 851 C CA . TYR A 1 102 ? -6.589 -2.898 -9.383 1.00 71.94 102 TYR A CA 1
ATOM 852 C C . TYR A 1 102 ? -6.657 -3.736 -8.097 1.00 71.94 102 TYR A C 1
ATOM 854 O O . TYR A 1 102 ? -7.568 -3.603 -7.284 1.00 71.94 102 TYR A O 1
ATOM 862 N N . GLN A 1 103 ? -5.684 -4.627 -7.886 1.00 71.75 103 GLN A N 1
ATOM 863 C CA . GLN A 1 103 ? -5.723 -5.644 -6.829 1.00 71.75 103 GLN A CA 1
ATOM 864 C C . GLN A 1 103 ? -5.696 -5.065 -5.400 1.00 71.75 103 GLN A C 1
ATOM 866 O O . GLN A 1 103 ? -6.107 -5.751 -4.463 1.00 71.75 103 GLN A O 1
ATOM 871 N N . LEU A 1 104 ? -5.260 -3.809 -5.221 1.00 79.31 104 LEU A N 1
ATOM 872 C CA . LEU A 1 104 ? -5.275 -3.108 -3.927 1.00 79.31 104 LEU A CA 1
ATOM 873 C C . LEU A 1 104 ? -6.543 -2.283 -3.678 1.00 79.31 104 LEU A C 1
ATOM 875 O O . LEU A 1 104 ? -6.739 -1.819 -2.555 1.00 79.31 104 LEU A O 1
ATOM 879 N N . ASP A 1 105 ? -7.420 -2.097 -4.664 1.00 81.94 105 ASP A N 1
ATOM 880 C CA . ASP A 1 105 ? -8.661 -1.343 -4.454 1.00 81.94 105 ASP A CA 1
ATOM 881 C C . ASP A 1 105 ? -9.624 -2.044 -3.486 1.00 81.94 105 ASP A C 1
ATOM 883 O O . ASP A 1 105 ? -10.077 -1.383 -2.546 1.00 81.94 105 ASP A O 1
ATOM 887 N N . PRO A 1 106 ? -9.871 -3.367 -3.602 1.00 83.31 106 PRO A N 1
ATOM 888 C CA . PRO A 1 106 ? -10.667 -4.092 -2.615 1.00 83.31 106 PRO A CA 1
ATOM 889 C C . PRO A 1 106 ? -10.052 -4.029 -1.217 1.00 83.31 106 PRO A C 1
ATOM 891 O O . PRO A 1 106 ? -10.766 -3.866 -0.239 1.00 83.31 106 PRO A O 1
ATOM 894 N N . PHE A 1 107 ? -8.720 -4.085 -1.119 1.00 84.38 107 PHE A N 1
ATOM 895 C CA . PHE A 1 107 ? -8.019 -3.971 0.158 1.00 84.38 107 PHE A CA 1
ATOM 896 C C . PHE A 1 107 ? -8.266 -2.613 0.825 1.00 84.38 107 PHE A C 1
ATOM 898 O O . PHE A 1 107 ? -8.661 -2.563 1.987 1.00 84.38 107 PHE A O 1
ATOM 905 N N . LYS A 1 108 ? -8.081 -1.509 0.088 1.00 83.31 108 LYS A N 1
ATOM 906 C CA . LYS A 1 108 ? -8.323 -0.151 0.604 1.00 83.31 108 LYS A CA 1
ATOM 907 C C . LYS A 1 108 ? -9.783 0.042 1.005 1.00 83.31 108 LYS A C 1
ATOM 909 O O . LYS A 1 108 ? -10.056 0.603 2.064 1.00 83.31 108 LYS A O 1
ATOM 914 N N . LYS A 1 109 ? -10.716 -0.398 0.156 1.00 85.12 109 LYS A N 1
ATOM 915 C CA . LYS A 1 109 ? -12.153 -0.260 0.405 1.00 85.12 109 LYS A CA 1
ATOM 916 C C . LYS A 1 109 ? -12.568 -1.039 1.652 1.00 85.12 109 LYS A C 1
ATOM 918 O O . LYS A 1 109 ? -13.092 -0.431 2.579 1.00 85.12 109 LYS A O 1
ATOM 923 N N . ASP A 1 110 ? -12.268 -2.334 1.695 1.00 87.19 110 ASP A N 1
ATOM 924 C CA . ASP A 1 110 ? -12.654 -3.201 2.807 1.00 87.19 110 ASP A CA 1
ATOM 925 C C . ASP A 1 110 ? -11.979 -2.773 4.119 1.00 87.19 110 ASP A C 1
ATOM 927 O O . ASP A 1 110 ? -12.591 -2.898 5.174 1.00 87.19 110 ASP A O 1
ATOM 931 N N . LEU A 1 111 ? -10.742 -2.252 4.091 1.00 87.19 111 LEU A N 1
ATOM 932 C CA . LEU A 1 111 ? -10.090 -1.745 5.305 1.00 87.19 111 LEU A CA 1
ATOM 933 C C . LEU A 1 111 ? -10.775 -0.480 5.836 1.00 87.19 111 LEU A C 1
ATOM 935 O O . LEU A 1 111 ? -11.002 -0.364 7.040 1.00 87.19 111 LEU A O 1
ATOM 939 N N . ASN A 1 112 ? -11.108 0.458 4.944 1.00 83.81 112 ASN A N 1
ATOM 940 C CA . ASN A 1 112 ? -11.837 1.674 5.307 1.00 83.81 112 ASN A CA 1
ATOM 941 C C . ASN A 1 112 ? -13.217 1.346 5.880 1.00 83.81 112 ASN A C 1
ATOM 943 O O . ASN A 1 112 ? -13.616 1.945 6.877 1.00 83.81 112 ASN A O 1
ATOM 947 N N . GLU A 1 113 ? -13.926 0.400 5.266 1.00 88.00 113 GLU A N 1
ATOM 948 C CA . GLU A 1 113 ? -15.220 -0.098 5.732 1.00 88.00 113 GLU A CA 1
ATOM 949 C C . GLU A 1 113 ? -15.075 -0.779 7.097 1.00 88.00 113 GLU A C 1
ATOM 951 O O . GLU A 1 113 ? -15.712 -0.352 8.056 1.00 88.00 113 GLU A O 1
ATOM 956 N N . LEU A 1 114 ? -14.136 -1.722 7.238 1.00 88.12 114 LEU A N 1
ATOM 957 C CA . LEU A 1 114 ? -13.863 -2.413 8.498 1.00 88.12 114 LEU A CA 1
ATOM 958 C C . LEU A 1 114 ? -13.567 -1.438 9.641 1.00 88.12 114 LEU A C 1
ATOM 960 O O . LEU A 1 114 ? -14.070 -1.635 10.743 1.00 88.12 114 LEU A O 1
ATOM 964 N N . MET A 1 115 ? -12.772 -0.393 9.397 1.00 85.75 115 MET A N 1
ATOM 965 C CA . MET A 1 115 ? -12.469 0.625 10.407 1.00 85.75 115 MET A CA 1
ATOM 966 C C . MET A 1 115 ? -13.663 1.526 10.706 1.00 85.75 115 MET A C 1
ATOM 968 O O . MET A 1 115 ? -13.979 1.757 11.870 1.00 85.75 115 MET A O 1
ATOM 972 N N . SER A 1 116 ? -14.327 2.035 9.670 1.00 84.19 116 SER A N 1
ATOM 973 C CA . SER A 1 116 ? -15.417 3.002 9.814 1.00 84.19 116 SER A CA 1
ATOM 974 C C . SER A 1 116 ? -16.658 2.376 10.438 1.00 84.19 116 SER A C 1
ATOM 976 O O . SER A 1 116 ? -17.389 3.049 11.160 1.00 84.19 116 SER A O 1
ATOM 978 N N . GLU A 1 117 ? -16.902 1.092 10.177 1.00 87.88 117 GLU A N 1
ATOM 979 C CA . GLU A 1 117 ? -18.012 0.332 10.742 1.00 87.88 117 GLU A CA 1
ATOM 980 C C . GLU A 1 117 ? -17.724 -0.224 12.138 1.00 87.88 117 GLU A C 1
ATOM 982 O O . GLU A 1 117 ? -18.669 -0.557 12.861 1.00 87.88 117 GLU A O 1
ATOM 987 N N . ASN A 1 118 ? -16.453 -0.254 12.548 1.00 89.19 118 ASN A N 1
ATOM 988 C CA . ASN A 1 118 ? -16.029 -0.778 13.836 1.00 89.19 118 ASN A CA 1
ATOM 989 C C . ASN A 1 118 ? -16.667 -0.020 15.012 1.00 89.19 118 ASN A C 1
ATOM 991 O O . ASN A 1 118 ? -16.588 1.207 15.108 1.00 89.19 118 ASN A O 1
ATOM 995 N N . SER A 1 119 ? -17.261 -0.759 15.951 1.00 89.62 119 SER A N 1
ATOM 996 C CA . SER A 1 119 ? -17.905 -0.179 17.135 1.00 89.62 119 SER A CA 1
ATOM 997 C C . SER A 1 119 ? -16.926 0.571 18.034 1.00 89.62 119 SER A C 1
ATOM 999 O O . SER A 1 119 ? -17.271 1.634 18.550 1.00 89.62 119 SER A O 1
ATOM 1001 N N . ASP A 1 120 ? -15.706 0.054 18.197 1.00 89.38 120 ASP A N 1
ATOM 1002 C CA . ASP A 1 120 ? -14.686 0.664 19.053 1.00 89.38 120 ASP A CA 1
ATOM 1003 C C . ASP A 1 120 ? -14.217 1.986 18.439 1.00 89.38 120 ASP A C 1
ATOM 1005 O O . ASP A 1 120 ? -14.060 2.978 19.150 1.00 89.38 120 ASP A O 1
ATOM 1009 N N . PHE A 1 121 ? -14.092 2.034 17.109 1.00 88.25 121 PHE A N 1
ATOM 1010 C CA . PHE A 1 121 ? -13.783 3.267 16.390 1.00 88.25 121 PHE A CA 1
ATOM 1011 C C . PHE A 1 121 ? -14.912 4.296 16.499 1.00 88.25 121 PHE A C 1
ATOM 1013 O O . PHE A 1 121 ? -14.667 5.421 16.924 1.00 88.25 121 PHE A O 1
ATOM 1020 N N . LYS A 1 122 ? -16.162 3.919 16.193 1.00 88.12 122 LYS A N 1
ATOM 1021 C CA . LYS A 1 122 ? -17.321 4.831 16.262 1.00 88.12 122 LYS A CA 1
ATOM 1022 C C . LYS A 1 122 ? -17.512 5.432 17.653 1.00 88.12 122 LYS A C 1
ATOM 1024 O O . LYS A 1 122 ? -17.772 6.626 17.770 1.00 88.12 122 LYS A O 1
ATOM 1029 N N . THR A 1 123 ? -17.364 4.614 18.693 1.00 89.44 123 THR A N 1
ATOM 1030 C CA . THR A 1 123 ? -17.549 5.045 20.088 1.00 89.44 123 THR A CA 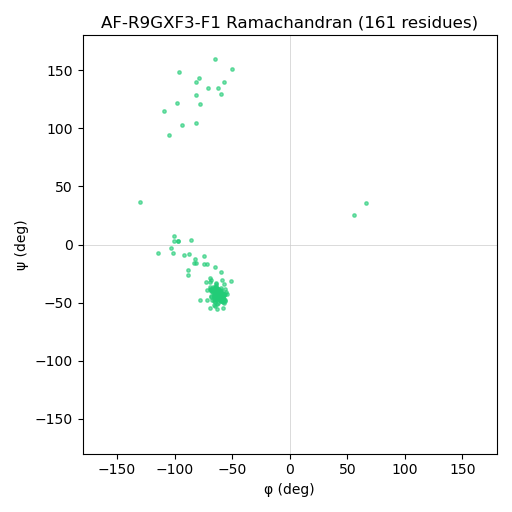1
ATOM 1031 C C . THR A 1 123 ? -16.475 6.043 20.511 1.00 89.44 123 THR A C 1
ATOM 1033 O O . THR A 1 123 ? -16.769 7.004 21.215 1.00 89.44 123 THR A O 1
ATOM 1036 N N . ASN A 1 124 ? -15.242 5.853 20.040 1.00 87.06 124 ASN A N 1
ATOM 1037 C CA . ASN A 1 124 ? -14.113 6.706 20.392 1.00 87.06 124 ASN A CA 1
ATOM 1038 C C . ASN A 1 124 ? -13.833 7.800 19.355 1.00 87.06 124 ASN A C 1
ATOM 1040 O O . ASN A 1 124 ? -12.905 8.569 19.547 1.00 87.06 124 ASN A O 1
ATOM 1044 N N . TYR A 1 125 ? -14.628 7.930 18.287 1.00 83.19 125 TYR A N 1
ATOM 1045 C CA . TYR A 1 125 ? -14.316 8.802 17.147 1.00 83.19 125 TYR A CA 1
ATOM 1046 C C . TYR A 1 125 ? -14.093 10.278 17.519 1.00 83.19 125 TYR A C 1
ATOM 1048 O O . TYR A 1 125 ? -13.285 10.963 16.900 1.00 83.19 125 TYR A O 1
ATOM 1056 N N . ARG A 1 126 ? -14.814 10.772 18.532 1.00 84.56 126 ARG A N 1
ATOM 1057 C CA . ARG A 1 126 ? -14.694 12.150 19.044 1.00 84.56 126 ARG A CA 1
ATOM 1058 C C . ARG A 1 126 ? -13.788 12.266 20.272 1.00 84.56 126 ARG A C 1
ATOM 1060 O O . ARG A 1 126 ? -13.709 13.337 20.861 1.00 84.56 126 ARG A O 1
ATOM 1067 N N . SER A 1 127 ? -13.172 11.165 20.687 1.00 86.31 127 SER A N 1
ATOM 1068 C CA . SER A 1 127 ? -12.267 11.134 21.827 1.00 86.31 127 SER A CA 1
ATOM 1069 C C . SER A 1 127 ? -10.901 11.681 21.429 1.00 86.31 127 SER A C 1
ATOM 1071 O O . SER A 1 127 ? -10.405 11.411 20.338 1.00 86.31 127 SER A O 1
ATOM 1073 N N . GLU A 1 128 ? -10.264 12.401 22.344 1.00 86.50 128 GLU A N 1
ATOM 1074 C CA . GLU A 1 128 ? -8.849 12.778 22.233 1.00 86.50 128 GLU A CA 1
ATOM 1075 C C . GLU A 1 128 ? -7.920 11.683 22.785 1.00 86.50 128 GLU A C 1
ATOM 1077 O O . GLU A 1 128 ? -6.708 11.862 22.848 1.00 86.50 128 GLU A O 1
ATOM 1082 N N . GLN A 1 129 ? -8.482 10.546 23.208 1.00 89.56 129 GLN A N 1
ATOM 1083 C CA . GLN A 1 129 ? -7.730 9.422 23.752 1.00 89.56 129 GLN A CA 1
ATOM 1084 C C . GLN A 1 129 ? -7.446 8.360 22.682 1.00 89.56 129 GLN A C 1
ATOM 1086 O O . GLN A 1 129 ? -8.283 8.142 21.796 1.00 89.56 129 GLN A O 1
ATOM 1091 N N . PRO A 1 130 ? -6.305 7.651 22.782 1.00 90.56 130 PRO A N 1
ATOM 1092 C CA . PRO A 1 130 ? -6.010 6.519 21.917 1.00 90.56 130 PRO A CA 1
ATOM 1093 C C . PRO A 1 130 ? -7.091 5.435 21.982 1.00 90.56 130 PRO A C 1
ATOM 1095 O O . PRO A 1 130 ? -7.611 5.104 23.050 1.00 90.56 130 PRO A O 1
ATOM 1098 N N . ILE A 1 131 ? -7.420 4.855 20.828 1.00 90.75 131 ILE A N 1
ATOM 1099 C CA . ILE A 1 131 ? -8.439 3.810 20.731 1.00 90.75 131 ILE A CA 1
ATOM 1100 C C . ILE A 1 131 ? -7.853 2.482 21.199 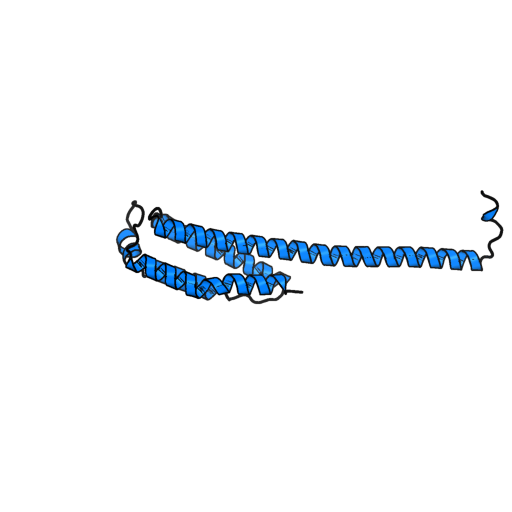1.00 90.75 131 ILE A C 1
ATOM 1102 O O . ILE A 1 131 ? -6.929 1.941 20.589 1.00 90.75 131 ILE A O 1
ATOM 1106 N N . VAL A 1 132 ? -8.466 1.896 22.223 1.00 91.38 132 VAL A N 1
ATOM 1107 C CA . VAL A 1 132 ? -8.193 0.515 22.628 1.00 91.38 132 VAL A CA 1
ATOM 1108 C C . VAL A 1 132 ? -9.204 -0.404 21.952 1.00 91.38 132 VAL A C 1
ATOM 1110 O O . VAL A 1 132 ? -10.360 -0.495 22.361 1.00 91.38 132 VAL A O 1
ATOM 1113 N N . PHE A 1 133 ? -8.767 -1.099 20.903 1.00 89.81 133 PHE A N 1
ATOM 1114 C CA . PHE A 1 133 ? -9.618 -2.054 20.196 1.00 89.81 133 PHE A CA 1
ATOM 1115 C C . PHE A 1 133 ? -9.886 -3.302 21.039 1.00 89.81 133 PHE A C 1
ATOM 1117 O O . PHE A 1 133 ? -8.975 -3.908 21.615 1.00 89.81 133 PHE A O 1
ATOM 1124 N N . SER A 1 134 ? -11.147 -3.723 21.063 1.00 92.06 134 SER A N 1
ATOM 1125 C CA . SER A 1 134 ? -11.593 -4.935 21.736 1.00 92.06 134 SER A CA 1
ATOM 1126 C C . SER A 1 134 ? -10.991 -6.189 21.095 1.00 92.06 134 SER A C 1
ATOM 1128 O O . SER A 1 134 ? -10.610 -6.215 19.921 1.00 92.06 134 SER A O 1
ATOM 1130 N N . GLY A 1 135 ? -10.970 -7.295 21.845 1.00 90.25 135 GLY A N 1
ATOM 1131 C CA . GLY A 1 135 ? -10.512 -8.584 21.316 1.00 90.25 135 GLY A CA 1
ATOM 1132 C C . GLY A 1 135 ? -11.324 -9.078 20.111 1.00 90.25 135 GLY A C 1
ATOM 1133 O O . GLY A 1 135 ? -10.807 -9.845 19.302 1.00 90.25 135 GLY A O 1
ATOM 1134 N N . ARG A 1 136 ? -12.580 -8.633 19.956 1.00 91.75 136 ARG A N 1
ATOM 1135 C CA . ARG A 1 136 ? -13.388 -8.913 18.761 1.00 91.75 136 ARG A CA 1
ATOM 1136 C C . ARG A 1 136 ? -12.835 -8.165 17.550 1.00 91.75 136 ARG A C 1
ATOM 1138 O O . ARG A 1 136 ? -12.473 -8.818 16.578 1.00 91.75 136 ARG A O 1
ATOM 1145 N N . SER A 1 137 ? -12.681 -6.849 17.659 1.00 91.00 137 SER A N 1
ATOM 1146 C CA . SER A 1 137 ? -12.137 -6.003 16.593 1.00 91.00 137 SER A CA 1
ATOM 1147 C C . SER A 1 137 ? -10.748 -6.455 16.152 1.00 91.00 137 SER A C 1
ATOM 1149 O O . SER A 1 137 ? -10.500 -6.606 14.960 1.00 91.00 137 SER A O 1
ATOM 1151 N N . LYS A 1 138 ? -9.863 -6.790 17.102 1.00 91.06 138 LYS A N 1
ATOM 1152 C CA . LYS A 1 138 ? -8.531 -7.344 16.800 1.00 91.06 138 LYS A CA 1
ATOM 1153 C C . LYS A 1 138 ? -8.596 -8.625 15.967 1.00 91.06 138 LYS A C 1
ATOM 1155 O O . LYS A 1 138 ? -7.864 -8.765 14.991 1.00 91.06 138 LYS A O 1
ATOM 1160 N N . ARG A 1 139 ? -9.509 -9.549 16.289 1.00 92.75 139 ARG A N 1
ATOM 1161 C CA . ARG A 1 139 ? -9.718 -10.762 15.477 1.00 92.75 139 ARG A CA 1
ATOM 1162 C C . ARG A 1 139 ? -10.208 -10.438 14.068 1.00 92.75 139 ARG A C 1
ATOM 1164 O O . ARG A 1 139 ? -9.783 -11.106 13.127 1.00 92.75 139 ARG A O 1
ATOM 1171 N N . ASP A 1 140 ? -11.066 -9.435 13.917 1.00 92.06 140 ASP A N 1
ATOM 1172 C CA . ASP A 1 140 ? -11.559 -9.016 12.605 1.00 92.06 140 ASP A CA 1
ATOM 1173 C C . ASP A 1 140 ? -10.424 -8.402 11.760 1.00 92.06 140 ASP A C 1
ATOM 1175 O O . ASP A 1 140 ? -10.271 -8.767 10.592 1.00 92.06 140 ASP A O 1
ATOM 1179 N N . PHE A 1 141 ? -9.530 -7.606 12.363 1.00 89.44 141 PHE A N 1
ATOM 1180 C CA . PHE A 1 141 ? -8.313 -7.116 11.697 1.00 89.44 141 PHE A CA 1
ATOM 1181 C C . PHE A 1 141 ? -7.346 -8.236 11.303 1.00 89.44 141 PHE A C 1
ATOM 1183 O O . PHE A 1 141 ? -6.767 -8.192 10.219 1.00 89.44 141 PHE A O 1
ATOM 1190 N N . ILE A 1 142 ? -7.173 -9.263 12.139 1.00 88.81 142 ILE A N 1
ATOM 1191 C CA . ILE A 1 142 ? -6.328 -10.423 11.807 1.00 88.81 142 ILE A CA 1
ATOM 1192 C C . ILE A 1 142 ? -6.911 -11.193 10.614 1.00 88.81 142 ILE A C 1
ATOM 1194 O O . ILE A 1 142 ? -6.183 -11.526 9.677 1.00 88.81 142 ILE A O 1
ATOM 1198 N N . LYS A 1 143 ? -8.228 -11.443 10.604 1.00 91.50 143 LYS A N 1
ATOM 1199 C CA . LYS A 1 143 ? -8.909 -12.089 9.468 1.00 91.50 143 LYS A CA 1
ATOM 1200 C C . LYS A 1 143 ? -8.759 -11.275 8.186 1.00 91.50 143 LYS A C 1
ATOM 1202 O O . LYS A 1 143 ? -8.476 -11.838 7.130 1.00 91.50 143 LYS A O 1
ATOM 1207 N N . PHE A 1 144 ? -8.911 -9.957 8.289 1.00 89.44 144 PHE A N 1
ATOM 1208 C CA . PHE A 1 144 ? -8.705 -9.038 7.178 1.00 89.44 144 PHE A CA 1
ATOM 1209 C C . PHE A 1 144 ? -7.277 -9.127 6.618 1.00 89.44 144 PHE A C 1
ATOM 1211 O O . PHE A 1 144 ? -7.100 -9.300 5.412 1.00 89.44 144 PHE A O 1
ATOM 1218 N N . GLN A 1 145 ? -6.259 -9.092 7.483 1.00 84.94 145 GLN A N 1
ATOM 1219 C CA . GLN A 1 145 ? -4.862 -9.253 7.070 1.00 84.94 145 GLN A CA 1
ATOM 1220 C C . GLN A 1 145 ? -4.642 -10.589 6.348 1.00 84.94 145 GLN A C 1
ATOM 1222 O O . GLN A 1 145 ? -4.040 -10.611 5.275 1.00 84.94 145 GLN A O 1
ATOM 1227 N N . GLY A 1 146 ? -5.192 -11.687 6.878 1.00 83.25 146 GLY A N 1
ATOM 1228 C CA . GLY A 1 146 ? -5.120 -13.008 6.247 1.00 83.25 146 GLY A CA 1
ATOM 1229 C C . GLY A 1 146 ? -5.757 -13.064 4.853 1.00 83.25 146 GLY A C 1
ATOM 1230 O O . GLY A 1 146 ? -5.191 -13.677 3.952 1.00 83.25 146 GLY A O 1
ATOM 1231 N N . LYS A 1 147 ? -6.887 -12.374 4.646 1.00 86.56 147 LYS A N 1
ATOM 1232 C CA . LYS A 1 147 ? -7.587 -12.300 3.348 1.00 86.56 147 LYS A CA 1
ATOM 1233 C C . LYS A 1 147 ? -6.759 -11.600 2.268 1.00 86.56 147 LYS A C 1
ATOM 1235 O O . LYS A 1 147 ? -6.874 -11.941 1.094 1.00 86.56 147 LYS A O 1
ATOM 1240 N N . TYR A 1 148 ? -5.954 -10.610 2.647 1.00 81.75 148 TYR A N 1
ATOM 1241 C CA . TYR A 1 148 ? -5.350 -9.679 1.693 1.00 81.75 148 TYR A CA 1
ATOM 1242 C C . TYR A 1 148 ? -3.829 -9.747 1.575 1.00 81.75 148 TYR A C 1
ATOM 1244 O O . TYR A 1 148 ? -3.265 -9.145 0.661 1.00 81.75 148 TYR A O 1
ATOM 1252 N N . ILE A 1 149 ? -3.151 -10.511 2.434 1.00 77.38 149 ILE A N 1
ATOM 1253 C CA . ILE A 1 149 ? -1.687 -10.622 2.409 1.00 77.38 149 ILE A CA 1
ATOM 1254 C C . ILE A 1 149 ? -1.143 -11.133 1.066 1.00 77.38 149 ILE A C 1
ATOM 1256 O O . ILE A 1 149 ? -0.051 -10.730 0.661 1.00 77.38 149 ILE A O 1
ATOM 1260 N N . SER A 1 150 ? -1.905 -11.968 0.344 1.00 82.94 150 SER A N 1
ATOM 1261 C CA . SER A 1 150 ? -1.501 -12.478 -0.972 1.00 82.94 150 SER A CA 1
ATOM 1262 C C . SER A 1 150 ? -1.466 -11.386 -2.041 1.00 82.94 150 SER A C 1
ATOM 1264 O O . SER A 1 150 ? -0.603 -11.440 -2.912 1.00 82.94 150 SER A O 1
ATOM 1266 N N . ARG A 1 151 ? -2.314 -10.350 -1.943 1.00 83.62 151 ARG A N 1
ATOM 1267 C CA . ARG A 1 151 ? -2.430 -9.294 -2.965 1.00 83.62 151 ARG A CA 1
ATOM 1268 C C . ARG A 1 151 ? -1.135 -8.514 -3.150 1.00 83.62 151 ARG A C 1
ATOM 1270 O O . ARG A 1 151 ? -0.740 -8.234 -4.273 1.00 83.62 151 ARG A O 1
ATOM 1277 N N . PHE A 1 152 ? -0.421 -8.225 -2.065 1.00 83.50 152 PHE A N 1
ATOM 1278 C CA . PHE A 1 152 ? 0.891 -7.577 -2.157 1.00 83.50 152 PHE A CA 1
ATOM 1279 C C . PHE A 1 152 ? 1.927 -8.467 -2.855 1.00 83.50 152 PHE A C 1
ATOM 1281 O O . PHE A 1 152 ? 2.760 -7.966 -3.607 1.00 83.50 152 PHE A O 1
ATOM 1288 N N . ASN A 1 153 ? 1.875 -9.783 -2.633 1.00 85.69 153 ASN A N 1
ATOM 1289 C CA . ASN A 1 153 ? 2.779 -10.721 -3.297 1.00 85.69 153 ASN A CA 1
ATOM 1290 C C . ASN A 1 153 ? 2.426 -10.873 -4.788 1.00 85.69 153 ASN A C 1
ATOM 1292 O O . ASN A 1 153 ? 3.327 -10.916 -5.620 1.00 85.69 153 ASN A O 1
ATOM 1296 N N . GLU A 1 154 ? 1.135 -10.908 -5.131 1.00 86.62 154 GLU A N 1
ATOM 1297 C CA . GLU A 1 154 ? 0.645 -10.949 -6.517 1.00 86.62 154 GLU A CA 1
ATOM 1298 C C . GLU A 1 154 ? 1.147 -9.735 -7.317 1.00 86.62 154 GLU A C 1
ATOM 1300 O O . GLU A 1 154 ? 1.715 -9.898 -8.397 1.00 86.62 154 GLU A O 1
ATOM 1305 N N . ILE A 1 155 ? 1.043 -8.529 -6.752 1.00 84.12 155 ILE A N 1
ATOM 1306 C CA . ILE A 1 155 ? 1.539 -7.295 -7.382 1.00 84.12 155 ILE A CA 1
ATOM 1307 C C . ILE A 1 155 ? 3.059 -7.314 -7.536 1.00 84.12 155 ILE A C 1
ATOM 1309 O O . ILE A 1 155 ? 3.576 -6.925 -8.581 1.00 84.12 155 ILE A O 1
ATOM 1313 N N . LEU A 1 156 ? 3.787 -7.799 -6.528 1.00 86.38 156 LEU A N 1
ATOM 1314 C CA . LEU A 1 156 ? 5.241 -7.928 -6.606 1.00 86.38 156 LEU A CA 1
ATOM 1315 C C . LEU A 1 156 ? 5.660 -8.851 -7.758 1.00 86.38 156 LEU A C 1
ATOM 1317 O O . LEU A 1 156 ? 6.591 -8.530 -8.495 1.00 86.38 156 LEU A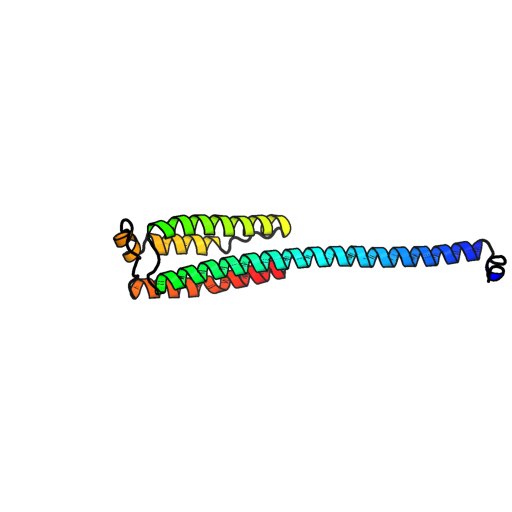 O 1
ATOM 1321 N N . ILE A 1 157 ? 4.952 -9.969 -7.948 1.00 86.50 157 ILE A N 1
ATOM 1322 C CA . ILE A 1 157 ? 5.182 -10.880 -9.075 1.00 86.50 157 ILE A CA 1
ATOM 1323 C C . ILE A 1 157 ? 4.873 -10.177 -10.402 1.00 86.50 157 ILE A C 1
ATOM 1325 O O . ILE A 1 157 ? 5.671 -10.279 -11.333 1.00 86.50 157 ILE A O 1
ATOM 1329 N N . LEU A 1 158 ? 3.766 -9.432 -10.496 1.00 85.25 158 LEU A N 1
ATOM 1330 C CA . LEU A 1 158 ? 3.408 -8.678 -11.704 1.00 85.25 158 LEU A CA 1
ATOM 1331 C C . LEU A 1 158 ? 4.478 -7.646 -12.079 1.00 85.25 158 LEU A C 1
ATOM 1333 O O . LEU A 1 158 ? 4.936 -7.640 -13.216 1.00 85.25 158 LEU A O 1
ATOM 1337 N N . ILE A 1 159 ? 4.939 -6.832 -11.127 1.00 83.44 159 ILE A N 1
ATOM 1338 C CA . ILE A 1 159 ? 5.991 -5.829 -11.363 1.00 83.44 159 ILE A CA 1
ATOM 1339 C C . ILE A 1 159 ? 7.304 -6.509 -11.770 1.00 83.44 159 ILE A C 1
ATOM 1341 O O . ILE A 1 159 ? 7.953 -6.103 -12.735 1.00 83.44 159 ILE A O 1
ATOM 1345 N N . ASN A 1 160 ? 7.690 -7.582 -11.077 1.00 85.06 160 ASN A N 1
ATOM 1346 C CA . ASN A 1 160 ? 8.928 -8.295 -11.380 1.00 85.06 160 ASN A CA 1
ATOM 1347 C C . ASN A 1 160 ? 8.890 -8.968 -12.767 1.00 85.06 160 ASN A C 1
ATOM 1349 O O . ASN A 1 160 ? 9.886 -8.955 -13.498 1.00 85.06 160 ASN A O 1
ATOM 1353 N N . SER A 1 161 ? 7.735 -9.518 -13.150 1.00 83.00 161 SER A N 1
ATOM 1354 C CA . SER A 1 161 ? 7.516 -10.196 -14.437 1.00 83.00 161 SER A CA 1
ATOM 1355 C C . SER A 1 161 ? 7.225 -9.250 -15.608 1.00 83.00 161 SER A C 1
ATOM 1357 O O . SER A 1 161 ? 7.307 -9.678 -16.758 1.00 83.00 161 SER A O 1
ATOM 1359 N N . ALA A 1 162 ? 6.936 -7.971 -15.350 1.00 77.44 162 ALA A N 1
ATOM 1360 C CA . ALA A 1 162 ? 6.633 -6.988 -16.387 1.00 77.44 162 ALA A CA 1
ATOM 1361 C C . ALA A 1 162 ? 7.821 -6.777 -17.344 1.00 77.44 162 ALA A C 1
ATOM 1363 O O . ALA A 1 162 ? 8.959 -6.640 -16.900 1.00 77.44 162 ALA A O 1
ATOM 1364 N N . ASN A 1 163 ? 7.586 -6.753 -18.657 1.00 59.47 163 ASN A N 1
ATOM 1365 C CA . ASN A 1 163 ? 8.655 -6.670 -19.667 1.00 59.47 163 ASN A CA 1
ATOM 1366 C C . ASN A 1 163 ? 9.125 -5.251 -19.975 1.00 59.47 163 ASN A C 1
ATOM 1368 O O . ASN A 1 163 ? 8.295 -4.347 -20.185 1.00 59.47 163 ASN A O 1
#

Foldseek 3Di:
DVVVPPPDDPVNVVVVVVVVVVVVVVVVVVVVVVVVVVVLVVVLVVLLVLLVVLVVLVVVVLVCLQVLPDALVVVVVSLVVSVVSVVVSQVVCCVPQVDNQCLCVCLSVVVCVLQVVAPQSVVCNVPRGRGRDDPVSNVVVVVSCVVRVVSSVVVSCVSVPRD

Sequence (163 aa):
MVKFLMCLDTSNWIDLLGIIANLLFAWWIVIAIQNKINNKRVLKDHFIQDLKEIRNDYRLFFINIDKGVLLPNEILPWFKLMNIKVKDLLDVVKTVHKIDIYQLDPFKKDLNELMSENSDFKTNYRSEQPIVFSGRSKRDFIKFQGKYISRFNEILILINSAN